Protein AF-R7T8P8-F1 (afdb_monomer_lite)

Structure (mmCIF, N/CA/C/O backbone):
data_AF-R7T8P8-F1
#
_entry.id   AF-R7T8P8-F1
#
loop_
_atom_site.group_PDB
_atom_site.id
_atom_site.type_symbol
_atom_site.label_atom_id
_atom_site.label_alt_id
_atom_site.label_comp_id
_atom_site.label_asym_id
_atom_site.label_entity_id
_atom_site.label_seq_id
_atom_site.pdbx_PDB_ins_code
_atom_site.Cartn_x
_atom_site.Cartn_y
_atom_site.Cartn_z
_atom_site.occupancy
_atom_site.B_iso_or_equiv
_atom_site.auth_seq_id
_atom_site.auth_comp_id
_atom_site.auth_asym_id
_atom_site.auth_atom_id
_atom_site.pdbx_PDB_model_num
ATOM 1 N N . VAL A 1 1 ? 3.339 -16.650 -5.798 1.00 49.19 1 VAL A N 1
ATOM 2 C CA . VAL A 1 1 ? 3.500 -15.513 -4.858 1.00 49.19 1 VAL A CA 1
ATOM 3 C C . VAL A 1 1 ? 2.363 -15.594 -3.849 1.00 49.19 1 VAL A C 1
ATOM 5 O O . VAL A 1 1 ? 1.227 -15.441 -4.261 1.00 49.19 1 VAL A O 1
ATOM 8 N N . GLY A 1 2 ? 2.635 -15.964 -2.591 1.00 76.88 2 GLY A N 1
ATOM 9 C CA . GLY A 1 2 ? 1.583 -16.205 -1.581 1.00 76.88 2 GLY A CA 1
ATOM 10 C C . GLY A 1 2 ? 1.329 -15.045 -0.609 1.00 76.88 2 GLY A C 1
ATOM 11 O O . GLY A 1 2 ? 0.279 -15.001 0.014 1.00 76.88 2 GLY A O 1
ATOM 12 N N . ASN A 1 3 ? 2.265 -14.092 -0.493 1.00 79.06 3 ASN A N 1
ATOM 13 C CA . ASN A 1 3 ? 2.161 -12.945 0.416 1.00 79.06 3 ASN A CA 1
ATOM 14 C C . ASN A 1 3 ? 1.868 -11.648 -0.377 1.00 79.06 3 ASN A C 1
ATOM 16 O O . ASN A 1 3 ? 2.734 -11.213 -1.145 1.00 79.06 3 ASN A O 1
ATOM 20 N N . PRO A 1 4 ? 0.697 -11.010 -0.185 1.00 79.81 4 PRO A N 1
ATOM 21 C CA . PRO A 1 4 ? 0.330 -9.745 -0.831 1.00 79.81 4 PRO A CA 1
ATOM 22 C C . PRO A 1 4 ? 1.301 -8.585 -0.573 1.00 79.81 4 PRO A C 1
ATOM 24 O O . PRO A 1 4 ? 1.500 -7.756 -1.454 1.00 79.81 4 PRO A O 1
ATOM 27 N N . ILE A 1 5 ? 1.963 -8.542 0.588 1.00 84.44 5 ILE A N 1
ATOM 28 C CA . ILE A 1 5 ? 2.971 -7.516 0.902 1.00 84.44 5 ILE A CA 1
ATOM 29 C C . ILE A 1 5 ? 4.213 -7.690 0.029 1.00 84.44 5 ILE A C 1
ATOM 31 O O . ILE A 1 5 ? 4.791 -6.712 -0.438 1.00 84.44 5 ILE A O 1
ATOM 35 N N . ASN A 1 6 ? 4.594 -8.937 -0.252 1.00 83.44 6 ASN A N 1
ATOM 36 C CA . ASN A 1 6 ? 5.708 -9.207 -1.152 1.00 83.44 6 ASN A CA 1
ATOM 37 C C . ASN A 1 6 ? 5.361 -8.793 -2.591 1.00 83.44 6 ASN A C 1
ATOM 39 O O . ASN A 1 6 ? 6.170 -8.165 -3.268 1.00 83.44 6 ASN A O 1
ATOM 43 N N . ALA A 1 7 ? 4.132 -9.080 -3.037 1.00 83.94 7 ALA A N 1
ATOM 44 C CA . ALA A 1 7 ? 3.642 -8.613 -4.334 1.00 83.94 7 ALA A CA 1
ATOM 45 C C . ALA A 1 7 ? 3.644 -7.075 -4.418 1.00 83.94 7 ALA A C 1
ATOM 47 O O . ALA A 1 7 ? 4.148 -6.511 -5.386 1.00 83.94 7 ALA A O 1
ATOM 48 N N . PHE A 1 8 ? 3.169 -6.400 -3.369 1.00 84.12 8 PHE A N 1
ATOM 49 C CA . PHE A 1 8 ? 3.178 -4.943 -3.261 1.00 84.12 8 PHE A CA 1
ATOM 50 C C . PHE A 1 8 ? 4.593 -4.348 -3.350 1.00 84.12 8 PHE A C 1
ATOM 52 O O . PHE A 1 8 ? 4.817 -3.412 -4.118 1.00 84.12 8 PHE A O 1
ATOM 59 N N . HIS A 1 9 ? 5.567 -4.897 -2.612 1.00 84.69 9 HIS A N 1
ATOM 60 C CA . HIS A 1 9 ? 6.956 -4.425 -2.669 1.00 84.69 9 HIS A CA 1
ATOM 61 C C . HIS A 1 9 ? 7.554 -4.554 -4.062 1.00 84.69 9 HIS A C 1
ATOM 63 O O . HIS A 1 9 ? 8.250 -3.645 -4.506 1.00 84.69 9 HIS A O 1
ATOM 69 N N . LEU A 1 10 ? 7.276 -5.660 -4.756 1.00 86.31 10 LEU A N 1
ATOM 70 C CA . LEU A 1 10 ? 7.742 -5.861 -6.124 1.00 86.31 10 LEU A CA 1
ATOM 71 C C . LEU A 1 10 ? 7.169 -4.790 -7.056 1.00 86.31 10 LEU A C 1
ATOM 73 O O . LEU A 1 10 ? 7.940 -4.122 -7.741 1.00 86.31 10 LEU A O 1
ATOM 77 N N . ILE A 1 11 ? 5.854 -4.567 -7.021 1.00 85.94 11 ILE A N 1
ATOM 78 C CA . ILE A 1 11 ? 5.182 -3.558 -7.853 1.00 85.94 11 ILE A CA 1
ATOM 79 C C . ILE A 1 11 ? 5.760 -2.165 -7.587 1.00 85.94 11 ILE A C 1
ATOM 81 O O . ILE A 1 11 ? 6.190 -1.494 -8.522 1.00 85.94 11 ILE A O 1
ATOM 85 N N . LYS A 1 12 ? 5.855 -1.762 -6.312 1.00 82.38 12 LYS A N 1
ATOM 86 C CA . LYS A 1 12 ? 6.412 -0.461 -5.918 1.00 82.38 12 LYS A CA 1
ATOM 87 C C . LYS A 1 12 ? 7.854 -0.291 -6.383 1.00 82.38 12 LYS A C 1
ATOM 89 O O . LYS A 1 12 ? 8.225 0.755 -6.902 1.00 82.38 12 LYS A O 1
ATOM 94 N N . ARG A 1 13 ? 8.687 -1.310 -6.165 1.00 85.00 13 ARG A N 1
ATOM 95 C CA . ARG A 1 13 ? 10.106 -1.264 -6.518 1.00 85.00 13 ARG A CA 1
ATOM 96 C C . ARG A 1 13 ? 10.268 -1.041 -8.016 1.00 85.00 13 ARG A C 1
ATOM 98 O O . ARG A 1 13 ? 11.052 -0.183 -8.405 1.00 85.00 13 ARG A O 1
ATOM 105 N N . PHE A 1 14 ? 9.524 -1.775 -8.838 1.00 84.50 14 PHE A N 1
ATOM 106 C CA . PHE A 1 14 ? 9.587 -1.611 -10.284 1.00 84.50 14 PHE A CA 1
ATOM 107 C C . PHE A 1 14 ? 9.039 -0.259 -10.744 1.00 84.50 14 PHE A C 1
ATOM 109 O O . PHE A 1 14 ? 9.718 0.392 -11.532 1.00 84.50 14 PHE A O 1
ATOM 116 N N . SER A 1 15 ? 7.905 0.213 -10.216 1.00 80.06 15 SER A N 1
ATOM 117 C CA . SER A 1 15 ? 7.340 1.503 -10.638 1.00 80.06 15 SER A CA 1
ATOM 118 C C . SER A 1 15 ? 8.267 2.686 -10.331 1.00 80.06 15 SER A C 1
ATOM 120 O O . SER A 1 15 ? 8.405 3.591 -11.152 1.00 80.06 15 SER A O 1
ATOM 122 N N . THR A 1 16 ? 8.975 2.668 -9.194 1.00 77.31 16 THR A N 1
ATOM 123 C CA . THR A 1 16 ? 9.889 3.761 -8.825 1.00 77.31 16 THR A CA 1
ATOM 124 C C . THR A 1 16 ? 11.259 3.654 -9.490 1.00 77.31 16 THR A C 1
ATOM 126 O O . THR A 1 16 ? 11.763 4.652 -9.998 1.00 77.31 16 THR A O 1
ATOM 129 N N . LEU A 1 17 ? 11.873 2.462 -9.512 1.00 79.06 17 LEU A N 1
ATOM 130 C CA . LEU A 1 17 ? 13.224 2.294 -10.071 1.00 79.06 17 LEU A CA 1
ATOM 131 C C . LEU A 1 17 ? 13.256 2.438 -11.586 1.00 79.06 17 LEU A C 1
ATOM 133 O O . LEU A 1 17 ? 14.298 2.782 -12.133 1.00 79.06 17 LEU A O 1
ATOM 137 N N . TRP A 1 18 ? 12.145 2.177 -12.271 1.00 80.62 18 TRP A N 1
ATOM 138 C CA . TRP A 1 18 ? 12.113 2.227 -13.725 1.00 80.62 18 TRP A CA 1
ATOM 139 C C . TRP A 1 18 ? 12.516 3.596 -14.276 1.00 80.62 18 TRP A C 1
ATOM 141 O O . TRP A 1 18 ? 13.343 3.685 -15.182 1.00 80.62 18 TRP A O 1
ATOM 151 N N . ARG A 1 19 ? 12.002 4.675 -13.680 1.00 75.50 19 ARG A N 1
ATOM 152 C CA . ARG A 1 19 ? 12.320 6.044 -14.101 1.00 75.50 19 ARG A CA 1
ATOM 153 C C . ARG A 1 19 ? 13.797 6.385 -13.892 1.00 75.50 19 ARG A C 1
ATOM 155 O O . ARG A 1 19 ? 14.425 6.969 -14.773 1.00 75.50 19 ARG A O 1
ATOM 162 N N . ASP A 1 20 ? 14.347 5.977 -12.755 1.00 76.94 20 ASP A N 1
ATOM 163 C CA . ASP A 1 20 ? 15.736 6.259 -12.393 1.00 76.94 20 ASP A CA 1
ATOM 164 C C . ASP A 1 20 ? 16.712 5.463 -13.280 1.00 76.94 20 ASP A C 1
ATOM 166 O O . ASP A 1 20 ? 17.734 5.991 -13.720 1.00 76.94 20 ASP A O 1
ATOM 170 N N . ILE A 1 21 ? 16.365 4.215 -13.626 1.00 76.81 21 ILE A N 1
ATOM 171 C CA . ILE A 1 21 ? 17.120 3.387 -14.579 1.00 76.81 21 ILE A CA 1
ATOM 172 C C . ILE A 1 21 ? 17.186 4.069 -15.949 1.00 76.81 21 ILE A C 1
ATOM 174 O O . ILE A 1 21 ? 18.265 4.144 -16.535 1.00 76.81 21 ILE A O 1
ATOM 178 N N . TRP A 1 22 ? 16.070 4.608 -16.446 1.00 68.75 22 TRP A N 1
ATOM 179 C CA . TRP A 1 22 ? 16.031 5.303 -17.737 1.00 68.75 22 TRP A CA 1
ATOM 180 C C . TRP A 1 22 ? 16.898 6.558 -17.772 1.00 68.75 22 TRP A C 1
ATOM 182 O O . TRP A 1 22 ? 17.615 6.783 -18.748 1.00 68.75 22 TRP A O 1
ATOM 192 N N . GLN A 1 23 ? 16.871 7.347 -16.700 1.00 74.56 23 GLN A N 1
ATOM 193 C CA . GLN A 1 23 ? 17.655 8.575 -16.589 1.00 74.56 23 GLN A CA 1
ATOM 194 C C . GLN A 1 23 ? 19.168 8.311 -16.523 1.00 74.56 23 GLN A C 1
ATOM 196 O O . GLN A 1 23 ? 19.970 9.119 -16.990 1.00 74.56 23 GLN A O 1
ATOM 201 N N . VAL A 1 24 ? 19.580 7.178 -15.952 1.00 71.12 24 VAL A N 1
ATOM 202 C CA . VAL A 1 24 ? 20.990 6.762 -15.930 1.00 71.12 24 VAL A CA 1
ATOM 203 C C . VAL A 1 24 ? 21.394 6.121 -17.260 1.00 71.12 24 VAL A C 1
ATOM 205 O O . VAL A 1 24 ? 22.480 6.399 -17.773 1.00 71.12 24 VAL A O 1
ATOM 208 N N . ALA A 1 25 ? 20.519 5.306 -17.855 1.00 69.00 25 ALA A N 1
ATOM 209 C CA . ALA A 1 25 ? 20.766 4.646 -19.133 1.00 69.00 25 ALA A CA 1
ATOM 210 C C . ALA A 1 25 ? 20.953 5.647 -20.285 1.00 69.00 25 ALA A C 1
ATOM 212 O O . ALA A 1 25 ? 21.789 5.404 -21.155 1.00 69.00 25 ALA A O 1
ATOM 213 N N . SER A 1 26 ? 20.263 6.796 -20.268 1.00 65.88 26 SER A N 1
ATOM 214 C CA . SER A 1 26 ? 20.399 7.855 -21.286 1.00 65.88 26 SER A CA 1
ATOM 215 C C . SER A 1 26 ? 21.791 8.473 -21.396 1.00 65.88 26 SER A C 1
ATOM 217 O O . SER A 1 26 ? 22.107 9.082 -22.412 1.00 65.88 26 SER A O 1
ATOM 219 N N . ASN A 1 27 ? 22.643 8.282 -20.387 1.00 67.88 27 ASN A N 1
ATOM 220 C CA . ASN A 1 27 ? 24.008 8.810 -20.360 1.00 67.88 27 ASN A CA 1
ATOM 221 C C . ASN A 1 27 ? 25.071 7.758 -20.733 1.00 67.88 27 ASN A C 1
ATOM 223 O O . ASN A 1 27 ? 26.269 8.045 -20.688 1.00 67.88 27 ASN A O 1
ATOM 227 N N . PHE A 1 28 ? 24.667 6.532 -21.083 1.00 67.06 28 PHE A N 1
ATOM 228 C CA . PHE A 1 28 ? 25.593 5.452 -21.422 1.00 67.06 28 PHE A CA 1
ATOM 229 C C . PHE A 1 28 ? 26.034 5.488 -22.889 1.00 67.06 28 PHE A C 1
ATOM 231 O O . PHE A 1 28 ? 25.246 5.719 -23.801 1.00 67.06 28 PHE A O 1
ATOM 238 N N . ARG A 1 29 ? 27.302 5.132 -23.132 1.00 66.00 29 ARG A N 1
ATOM 239 C CA . ARG A 1 29 ? 27.899 5.021 -24.480 1.00 66.00 29 ARG A CA 1
ATOM 240 C C . ARG A 1 29 ? 27.188 4.009 -25.401 1.00 66.00 29 ARG A C 1
ATOM 242 O O . ARG A 1 29 ? 27.330 4.101 -26.613 1.00 66.00 29 ARG A O 1
ATOM 249 N N . HIS A 1 30 ? 26.415 3.089 -24.818 1.00 66.25 30 HIS A N 1
ATOM 250 C CA . HIS A 1 30 ? 25.573 2.089 -25.490 1.00 66.25 30 HIS A CA 1
ATOM 251 C C . HIS A 1 30 ? 24.076 2.325 -25.226 1.00 66.25 30 HIS A C 1
ATOM 253 O O . HIS A 1 30 ? 23.305 1.374 -25.105 1.00 66.25 30 HIS A O 1
ATOM 259 N N . TYR A 1 3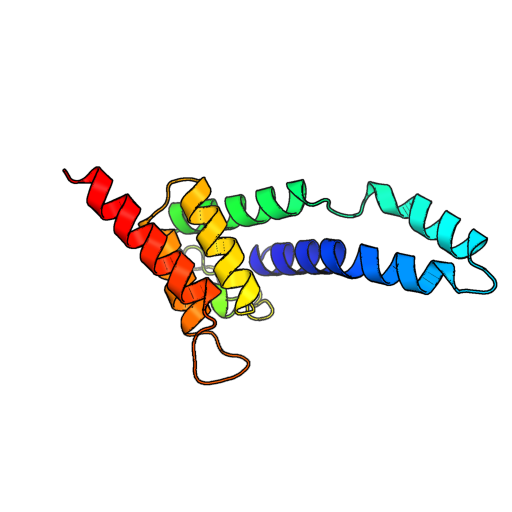1 ? 23.663 3.590 -25.086 1.00 69.50 31 TYR A N 1
ATOM 260 C CA . TYR A 1 31 ? 22.275 3.972 -24.812 1.00 69.50 31 TYR A CA 1
ATOM 261 C C . TYR A 1 31 ? 21.274 3.273 -25.730 1.00 69.50 31 TYR A C 1
ATOM 263 O O . TYR A 1 31 ? 20.238 2.838 -25.254 1.00 69.50 31 TYR A O 1
ATOM 271 N N . GLU A 1 32 ? 21.590 3.093 -27.012 1.00 72.94 32 GLU A N 1
ATOM 272 C CA . GLU A 1 32 ? 20.672 2.444 -27.950 1.00 72.94 32 GLU A CA 1
ATOM 273 C C . GLU A 1 32 ? 20.451 0.950 -27.687 1.00 72.94 32 GLU A C 1
ATOM 275 O O . GLU A 1 32 ? 19.339 0.454 -27.866 1.00 72.94 32 GLU A O 1
ATOM 280 N N . ASP A 1 33 ? 21.464 0.230 -27.205 1.00 78.56 33 ASP A N 1
ATOM 281 C CA . ASP A 1 33 ? 21.313 -1.182 -26.838 1.00 78.56 33 ASP A CA 1
ATOM 282 C C . ASP A 1 33 ? 20.531 -1.317 -25.523 1.00 78.56 33 ASP A C 1
ATOM 284 O O . ASP A 1 33 ? 19.643 -2.164 -25.401 1.00 78.56 33 ASP A O 1
ATOM 288 N N . LEU A 1 34 ? 20.791 -0.420 -24.563 1.00 73.94 34 LEU A N 1
ATOM 289 C CA . LEU A 1 34 ? 20.022 -0.321 -23.319 1.00 73.94 34 LEU A CA 1
ATOM 290 C C . LEU A 1 34 ? 18.575 0.110 -23.569 1.00 73.94 34 LEU A C 1
ATOM 292 O O . LEU A 1 34 ? 17.670 -0.450 -22.959 1.00 73.94 34 LEU A O 1
ATOM 296 N N . ARG A 1 35 ? 18.342 1.059 -24.479 1.00 75.00 35 ARG A N 1
ATOM 297 C CA . ARG A 1 35 ? 17.013 1.536 -24.868 1.00 75.00 35 ARG A CA 1
ATOM 298 C C . ARG A 1 35 ? 16.213 0.411 -25.499 1.00 75.00 35 ARG A C 1
ATOM 300 O O . ARG A 1 35 ? 15.097 0.176 -25.064 1.00 75.00 35 ARG A O 1
ATOM 307 N N . LYS A 1 36 ? 16.788 -0.340 -26.443 1.00 79.81 36 LYS A N 1
ATOM 308 C CA . LYS A 1 36 ? 16.123 -1.506 -27.049 1.00 79.81 36 LYS A CA 1
ATOM 309 C C . LYS A 1 36 ? 15.798 -2.589 -26.023 1.00 79.81 36 LYS A C 1
ATOM 311 O O . LYS A 1 36 ? 14.696 -3.132 -26.034 1.00 79.81 36 LYS A O 1
ATOM 316 N N . ALA A 1 37 ? 16.727 -2.890 -25.114 1.00 77.44 37 ALA A N 1
ATOM 317 C CA . ALA A 1 37 ? 16.474 -3.842 -24.036 1.00 77.44 37 ALA A CA 1
ATOM 318 C C . ALA A 1 37 ? 15.372 -3.339 -23.088 1.00 77.44 37 ALA A C 1
ATOM 320 O O . ALA A 1 37 ? 14.478 -4.099 -22.721 1.00 77.44 37 ALA A O 1
ATOM 321 N N . ALA A 1 38 ? 15.380 -2.055 -22.742 1.00 76.19 38 ALA A N 1
ATOM 322 C CA . ALA A 1 38 ? 14.389 -1.458 -21.861 1.00 76.19 38 ALA A CA 1
ATOM 323 C C . ALA A 1 38 ? 13.005 -1.338 -22.527 1.00 76.19 38 ALA A C 1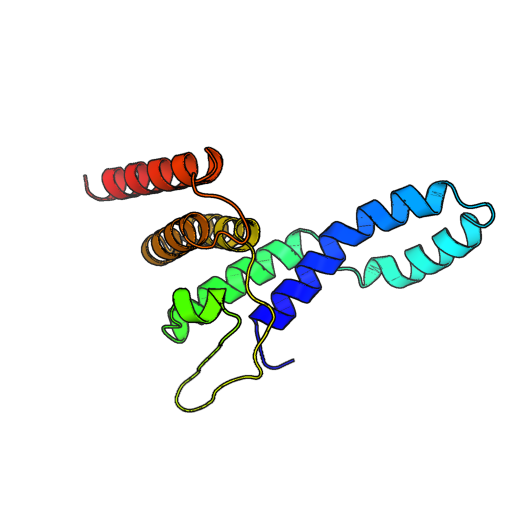
ATOM 325 O O . ALA A 1 38 ? 12.006 -1.654 -21.893 1.00 76.19 38 ALA A O 1
ATOM 326 N N . GLU A 1 39 ? 12.925 -0.991 -23.812 1.00 81.88 39 GLU A N 1
ATOM 327 C CA . GLU A 1 39 ? 11.693 -1.023 -24.615 1.00 81.88 39 GLU A CA 1
ATOM 328 C C . GLU A 1 39 ? 11.112 -2.436 -24.700 1.00 81.88 39 GLU A C 1
ATOM 330 O O . GLU A 1 39 ? 9.899 -2.608 -24.586 1.00 81.88 39 GLU A O 1
ATOM 335 N N . SER A 1 40 ? 11.968 -3.458 -24.815 1.00 81.75 40 SER A N 1
ATOM 336 C CA . SER A 1 40 ? 11.524 -4.855 -24.881 1.00 81.75 40 SER A CA 1
ATOM 337 C C . SER A 1 40 ? 10.853 -5.347 -23.594 1.00 81.75 40 SER A C 1
ATOM 339 O O . SER A 1 40 ? 10.026 -6.257 -23.645 1.00 81.75 40 SER A O 1
ATOM 341 N N . ILE A 1 41 ? 11.169 -4.729 -22.449 1.00 79.75 41 ILE A N 1
ATOM 342 C CA . ILE A 1 41 ? 10.587 -5.082 -21.146 1.00 79.75 41 ILE A CA 1
ATOM 343 C C . ILE A 1 41 ? 9.589 -4.043 -20.619 1.00 79.75 41 ILE A C 1
ATOM 345 O O . ILE A 1 41 ? 8.834 -4.362 -19.706 1.00 79.75 41 ILE A O 1
ATOM 349 N N . ALA A 1 42 ? 9.539 -2.836 -21.195 1.00 77.62 42 ALA A N 1
ATOM 350 C CA . ALA A 1 42 ? 8.714 -1.718 -20.727 1.00 77.62 42 ALA A CA 1
ATOM 351 C C . ALA A 1 42 ? 7.228 -2.078 -20.608 1.00 77.62 42 ALA A C 1
ATOM 353 O O . ALA A 1 42 ? 6.577 -1.678 -19.647 1.00 77.62 42 ALA A O 1
ATOM 354 N N . ALA A 1 43 ? 6.712 -2.876 -21.546 1.00 78.44 43 ALA A N 1
ATOM 355 C CA . ALA A 1 43 ? 5.323 -3.335 -21.548 1.00 78.44 43 ALA A CA 1
ATOM 356 C C . ALA A 1 43 ? 4.967 -4.239 -20.351 1.00 78.44 43 ALA A C 1
ATOM 358 O O . ALA A 1 43 ? 3.791 -4.410 -20.045 1.00 78.44 43 ALA A O 1
ATOM 359 N N . TYR A 1 44 ? 5.965 -4.816 -19.678 1.00 80.88 44 TYR A N 1
ATOM 360 C CA . TYR A 1 44 ? 5.787 -5.686 -18.514 1.00 80.88 44 TYR A CA 1
ATOM 361 C C . TYR A 1 44 ? 6.056 -4.970 -17.186 1.00 80.88 44 TYR A C 1
ATOM 363 O O . TYR A 1 44 ? 5.902 -5.575 -16.124 1.00 80.88 44 TYR A O 1
ATOM 371 N N . ILE A 1 45 ? 6.483 -3.705 -17.226 1.00 82.94 45 ILE A N 1
ATOM 372 C CA . ILE A 1 45 ? 6.728 -2.917 -16.021 1.00 82.94 45 ILE A CA 1
ATOM 373 C C . ILE A 1 45 ? 5.391 -2.365 -15.512 1.00 82.94 45 ILE A C 1
ATOM 375 O O . ILE A 1 45 ? 4.710 -1.665 -16.270 1.00 82.94 45 ILE A O 1
ATOM 379 N N . PRO A 1 46 ? 5.029 -2.641 -14.242 1.00 85.94 46 PRO A N 1
ATOM 380 C CA . PRO A 1 46 ? 3.815 -2.107 -13.642 1.00 85.94 46 PRO A CA 1
ATOM 381 C C . PRO A 1 46 ? 3.756 -0.584 -13.739 1.00 85.94 46 PRO A C 1
ATOM 383 O O . PRO A 1 46 ? 4.741 0.106 -13.461 1.00 85.94 46 PRO A O 1
ATOM 386 N N . GLN A 1 47 ? 2.588 -0.075 -14.106 1.00 86.38 47 GLN A N 1
ATOM 387 C CA . GLN A 1 47 ? 2.306 1.352 -14.205 1.00 86.38 47 GLN A CA 1
ATOM 388 C C . GLN A 1 47 ? 1.676 1.878 -12.907 1.00 86.38 47 GLN A C 1
ATOM 390 O O . GLN A 1 47 ? 1.340 1.123 -11.992 1.00 86.38 47 GLN A O 1
ATOM 395 N N . ASP A 1 48 ? 1.472 3.193 -12.828 1.00 84.50 48 ASP A N 1
ATOM 396 C CA . ASP A 1 48 ? 0.850 3.837 -11.662 1.00 84.50 48 ASP A CA 1
ATOM 397 C C . ASP A 1 48 ? -0.542 3.272 -11.337 1.00 84.50 48 ASP A C 1
ATOM 399 O O . ASP A 1 48 ? -0.932 3.197 -10.170 1.00 84.50 48 ASP A O 1
ATOM 403 N N . GLU A 1 49 ? -1.289 2.844 -12.357 1.00 87.44 49 GLU A N 1
ATOM 404 C CA . GLU A 1 49 ? -2.601 2.221 -12.176 1.00 87.44 49 GLU A CA 1
ATOM 405 C C . GLU A 1 49 ? -2.493 0.846 -11.503 1.00 87.44 49 GLU A C 1
ATOM 407 O O . GLU A 1 49 ? -3.254 0.552 -10.580 1.00 87.44 49 GLU A O 1
ATOM 412 N N . ASP A 1 50 ? -1.489 0.042 -11.868 1.00 88.25 50 ASP A N 1
ATOM 413 C CA . ASP A 1 50 ? -1.216 -1.241 -11.210 1.00 88.25 50 ASP A CA 1
ATOM 414 C C . ASP A 1 50 ? -0.830 -1.033 -9.741 1.00 88.25 50 ASP A C 1
ATOM 416 O O . ASP A 1 50 ? -1.227 -1.809 -8.868 1.00 88.25 50 ASP A O 1
ATOM 420 N N . TYR A 1 51 ? -0.097 0.044 -9.438 1.00 88.88 51 TYR A N 1
ATOM 421 C CA . TYR A 1 51 ? 0.237 0.411 -8.062 1.00 88.88 51 TYR A CA 1
ATOM 422 C C . TYR A 1 51 ? -1.009 0.786 -7.246 1.00 88.88 51 TYR A C 1
ATOM 424 O O . TYR A 1 51 ? -1.188 0.282 -6.134 1.00 88.88 51 TYR A O 1
ATOM 432 N N . LYS A 1 52 ? -1.908 1.613 -7.795 1.00 89.75 52 LYS A N 1
ATOM 433 C CA . LYS A 1 52 ? -3.188 1.953 -7.145 1.00 89.75 52 LYS A CA 1
ATOM 434 C C . LYS A 1 52 ? -4.071 0.723 -6.951 1.00 89.75 52 LYS A C 1
ATOM 436 O O . LYS A 1 52 ? -4.613 0.529 -5.862 1.00 89.75 52 LYS A O 1
ATOM 441 N N . GLY A 1 53 ? -4.164 -0.136 -7.966 1.00 91.88 53 GLY A N 1
ATOM 442 C CA . GLY A 1 53 ? -4.878 -1.408 -7.890 1.00 91.88 53 GLY A CA 1
ATOM 443 C C . GLY A 1 53 ? -4.309 -2.320 -6.802 1.00 91.88 53 GLY A C 1
ATOM 444 O O . GLY A 1 53 ? -5.065 -2.897 -6.018 1.00 91.88 53 GLY A O 1
ATOM 445 N N . ALA A 1 54 ? -2.981 -2.389 -6.675 1.00 93.56 54 ALA A N 1
ATOM 446 C CA . ALA A 1 54 ? -2.321 -3.142 -5.614 1.00 93.56 54 ALA A CA 1
ATOM 447 C C . ALA A 1 54 ? -2.664 -2.592 -4.222 1.00 93.56 54 ALA A C 1
ATOM 449 O O . ALA A 1 54 ? -3.046 -3.372 -3.348 1.00 93.56 54 ALA A O 1
ATOM 450 N N . LEU A 1 55 ? -2.606 -1.271 -4.019 1.00 95.06 55 LEU A N 1
ATOM 451 C CA . LEU A 1 55 ? -3.007 -0.637 -2.758 1.00 95.06 55 LEU A CA 1
ATOM 452 C C . LEU A 1 55 ? -4.460 -0.978 -2.399 1.00 95.06 55 LEU A C 1
ATOM 454 O O . LEU A 1 55 ? -4.717 -1.497 -1.313 1.00 95.06 55 LEU A O 1
ATOM 458 N N . ALA A 1 56 ? -5.397 -0.773 -3.328 1.00 94.12 56 ALA A N 1
ATOM 459 C CA . ALA A 1 56 ? -6.810 -1.085 -3.120 1.00 94.12 56 ALA A CA 1
ATOM 460 C C . ALA A 1 56 ? -7.038 -2.575 -2.808 1.00 94.12 56 ALA A C 1
ATOM 462 O O . ALA A 1 56 ? -7.838 -2.920 -1.936 1.00 94.12 56 ALA A O 1
ATOM 463 N N . SER A 1 57 ? -6.300 -3.473 -3.469 1.00 94.25 57 SER A N 1
ATOM 464 C CA . SER A 1 57 ? -6.388 -4.914 -3.218 1.00 94.25 57 SER A CA 1
ATOM 465 C C . SER A 1 57 ? -5.936 -5.294 -1.802 1.00 94.25 57 SER A C 1
ATOM 467 O O . SER A 1 57 ? -6.580 -6.127 -1.165 1.00 94.25 57 SER A O 1
ATOM 469 N N . VAL A 1 58 ? -4.890 -4.649 -1.269 1.00 94.56 58 VAL A N 1
ATOM 470 C CA . VAL A 1 58 ? -4.422 -4.863 0.110 1.00 94.56 58 VAL A CA 1
ATOM 471 C C . VAL A 1 58 ? -5.491 -4.430 1.108 1.00 94.56 58 VAL A C 1
ATOM 473 O O . VAL A 1 58 ? -5.808 -5.203 2.010 1.00 94.56 58 VAL A O 1
ATOM 476 N N . ILE A 1 59 ? -6.099 -3.256 0.912 1.00 96.25 59 ILE A N 1
ATOM 477 C CA . ILE A 1 59 ? -7.194 -2.771 1.768 1.00 96.25 59 ILE A CA 1
ATOM 478 C C . ILE A 1 59 ? -8.382 -3.737 1.734 1.00 96.25 59 ILE A C 1
ATOM 480 O O . ILE A 1 59 ? -8.912 -4.119 2.777 1.00 96.25 59 ILE A O 1
ATOM 484 N N . ARG A 1 60 ? -8.759 -4.215 0.544 1.00 94.19 60 ARG A N 1
ATOM 485 C CA . ARG A 1 60 ? -9.851 -5.183 0.387 1.00 94.19 60 ARG A CA 1
ATOM 486 C C . ARG A 1 60 ? -9.563 -6.499 1.110 1.00 94.19 60 ARG A C 1
ATOM 488 O O . ARG A 1 60 ? -10.440 -7.023 1.791 1.00 94.19 60 ARG A O 1
ATOM 495 N N . LEU A 1 61 ? -8.351 -7.041 0.978 1.00 93.00 61 LEU A N 1
ATOM 496 C CA . LEU A 1 61 ? -7.953 -8.267 1.676 1.00 93.00 61 LEU A CA 1
ATOM 497 C C . LEU A 1 61 ? -7.916 -8.073 3.190 1.00 93.00 61 LEU A C 1
ATOM 499 O O . LEU A 1 61 ? -8.338 -8.965 3.923 1.00 93.00 61 LEU A O 1
ATOM 503 N N . GLN A 1 62 ? -7.446 -6.918 3.655 1.00 94.69 62 GLN A N 1
ATOM 504 C CA . GLN A 1 62 ? -7.465 -6.576 5.068 1.00 94.69 62 GLN A CA 1
ATOM 505 C C . GLN A 1 62 ? -8.886 -6.577 5.626 1.00 94.69 62 GLN A C 1
ATOM 507 O O . GLN A 1 62 ? -9.105 -7.184 6.671 1.00 94.69 62 GLN A O 1
ATOM 512 N N . ASN A 1 63 ? -9.832 -5.957 4.918 1.00 92.50 63 ASN A N 1
ATOM 513 C CA . ASN A 1 63 ? -11.228 -5.918 5.339 1.00 92.50 63 ASN A CA 1
ATOM 514 C C . ASN A 1 63 ? -11.851 -7.330 5.356 1.00 92.50 63 ASN A C 1
ATOM 516 O O . ASN A 1 63 ? -12.409 -7.757 6.361 1.00 92.50 63 ASN A O 1
ATOM 520 N N . ILE A 1 64 ? -11.675 -8.110 4.280 1.00 92.56 64 ILE A N 1
ATOM 521 C CA . ILE A 1 64 ? -12.276 -9.452 4.146 1.00 92.56 64 ILE A CA 1
ATOM 522 C C . ILE A 1 64 ? -11.732 -10.444 5.181 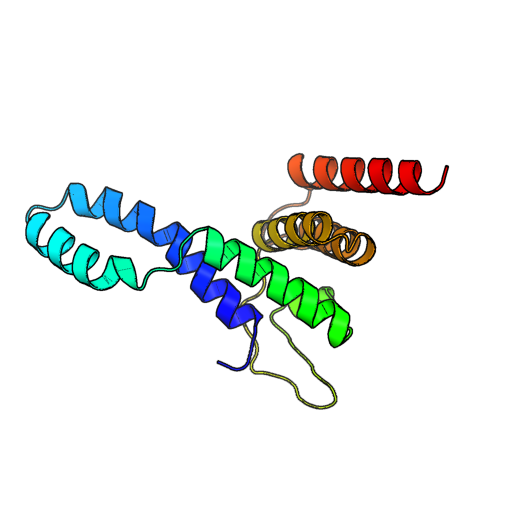1.00 92.56 64 ILE A C 1
ATOM 524 O O . ILE A 1 64 ? -12.490 -11.237 5.735 1.00 92.56 64 ILE A O 1
ATOM 528 N N . TYR A 1 65 ? -10.421 -10.433 5.422 1.00 90.38 65 TYR A N 1
ATOM 529 C CA . TYR A 1 65 ? -9.763 -11.409 6.296 1.00 90.38 65 TYR A CA 1
ATOM 530 C C . TYR A 1 65 ? -9.454 -10.868 7.693 1.00 90.38 65 TYR A C 1
ATOM 532 O O . TYR A 1 65 ? -8.782 -11.554 8.464 1.00 90.38 65 TYR A O 1
ATOM 540 N N . LEU A 1 66 ? -9.930 -9.661 8.020 1.00 91.94 66 LEU A N 1
ATOM 541 C CA . LEU A 1 66 ? -9.707 -8.986 9.303 1.00 91.94 66 LEU A CA 1
ATOM 542 C C . LEU A 1 66 ? -8.219 -8.971 9.694 1.00 91.94 66 LEU A C 1
ATOM 544 O O . LEU A 1 66 ? -7.836 -9.249 10.835 1.00 91.94 66 LEU A O 1
ATOM 548 N N . LEU A 1 67 ? -7.362 -8.694 8.708 1.00 92.94 67 LEU A N 1
ATOM 549 C CA . LEU A 1 67 ? -5.914 -8.715 8.893 1.00 92.94 67 LEU A CA 1
ATOM 550 C C . LEU A 1 67 ? -5.493 -7.550 9.788 1.00 92.94 67 LEU A C 1
ATOM 552 O O . LEU A 1 67 ? -5.929 -6.415 9.613 1.00 92.94 67 LEU A O 1
ATOM 556 N N . GLN A 1 68 ? -4.598 -7.816 10.736 1.00 92.31 68 GLN A N 1
ATOM 557 C CA . GLN A 1 68 ? -4.147 -6.785 11.664 1.00 92.31 68 GLN A CA 1
ATOM 558 C C . GLN A 1 68 ? -3.112 -5.878 10.994 1.00 92.31 68 GLN A C 1
ATOM 560 O O . GLN A 1 68 ? -2.056 -6.355 10.572 1.00 92.31 68 GLN A O 1
ATOM 565 N N . THR A 1 69 ? -3.353 -4.562 10.983 1.00 94.12 69 THR A N 1
ATOM 566 C CA . THR A 1 69 ? -2.426 -3.571 10.405 1.00 94.12 69 THR A CA 1
ATOM 567 C C . THR A 1 69 ? -1.002 -3.727 10.953 1.00 94.12 69 THR A C 1
ATOM 569 O O . THR A 1 69 ? -0.038 -3.705 10.193 1.00 94.12 69 THR A O 1
ATOM 572 N N . LYS A 1 70 ? -0.848 -3.994 12.258 1.00 91.44 70 LYS A N 1
ATOM 573 C CA . LYS A 1 70 ? 0.460 -4.222 12.911 1.00 91.44 70 LYS A CA 1
ATOM 574 C C . LYS A 1 70 ? 1.239 -5.443 12.392 1.00 91.44 70 LYS A C 1
ATOM 576 O O . LYS A 1 70 ? 2.462 -5.475 12.507 1.00 91.44 70 LYS A O 1
ATOM 581 N N . ASP A 1 71 ? 0.541 -6.460 11.890 1.00 90.88 71 ASP A N 1
ATOM 582 C CA . ASP A 1 71 ? 1.164 -7.666 11.343 1.00 90.88 71 ASP A CA 1
ATOM 583 C C . ASP A 1 71 ? 1.558 -7.393 9.885 1.00 90.88 71 ASP A C 1
ATOM 585 O O . ASP A 1 71 ? 2.696 -7.655 9.489 1.00 90.88 71 ASP A O 1
ATOM 589 N N . LEU A 1 72 ? 0.668 -6.739 9.127 1.00 92.19 72 LEU A N 1
ATOM 590 C CA . LEU A 1 72 ? 0.919 -6.325 7.746 1.00 92.19 72 LEU A CA 1
ATOM 591 C C . LEU A 1 72 ? 2.118 -5.376 7.624 1.00 92.19 72 LEU A C 1
ATOM 593 O O . LEU A 1 72 ? 2.946 -5.551 6.729 1.00 92.19 72 LEU A O 1
ATOM 597 N N . THR A 1 73 ? 2.277 -4.417 8.542 1.00 91.62 73 THR A N 1
ATOM 598 C CA . THR A 1 73 ? 3.440 -3.507 8.560 1.00 91.62 73 THR A CA 1
ATOM 599 C C . THR A 1 73 ? 4.764 -4.239 8.741 1.00 91.62 73 THR A C 1
ATOM 601 O O . THR A 1 73 ? 5.786 -3.786 8.230 1.00 91.62 73 THR A O 1
ATOM 604 N N . ARG A 1 74 ? 4.754 -5.399 9.403 1.00 89.81 74 ARG A N 1
ATOM 605 C CA . ARG A 1 74 ? 5.920 -6.272 9.602 1.00 89.81 74 ARG A CA 1
ATOM 606 C C . ARG A 1 74 ? 6.096 -7.299 8.482 1.00 89.81 74 ARG A C 1
ATOM 608 O O . ARG A 1 74 ? 6.964 -8.159 8.583 1.00 89.81 74 ARG A O 1
ATOM 615 N N . GLY A 1 75 ? 5.270 -7.236 7.436 1.00 88.00 75 GLY A N 1
ATOM 616 C CA . GLY A 1 75 ? 5.275 -8.196 6.335 1.00 88.00 75 GLY A CA 1
ATOM 617 C C . GLY A 1 75 ? 4.700 -9.567 6.703 1.00 88.00 75 GLY A C 1
ATOM 618 O O . GLY A 1 75 ? 4.924 -10.534 5.972 1.00 88.00 75 GLY A O 1
ATOM 619 N N . LEU A 1 76 ? 3.969 -9.668 7.817 1.00 89.62 76 LEU A N 1
ATOM 620 C CA . LEU A 1 76 ? 3.339 -10.897 8.291 1.00 89.62 76 LEU A CA 1
ATOM 621 C C . LEU A 1 76 ? 1.883 -10.944 7.827 1.00 89.62 76 LEU A C 1
ATOM 623 O O . LEU A 1 76 ? 1.105 -10.030 8.089 1.00 89.62 76 LEU A O 1
ATOM 627 N N . VAL A 1 77 ? 1.502 -12.036 7.166 1.00 87.38 77 VAL A N 1
ATOM 628 C CA . VAL A 1 77 ? 0.124 -12.265 6.720 1.00 87.38 77 VAL A CA 1
ATOM 629 C C . VAL A 1 77 ? -0.345 -13.599 7.276 1.00 87.38 77 VAL A C 1
ATOM 631 O O . VAL A 1 77 ? 0.252 -14.641 6.998 1.00 87.38 77 VAL A O 1
ATOM 634 N N . LYS A 1 78 ? -1.415 -13.558 8.069 1.00 82.69 78 LYS A N 1
ATOM 635 C CA . LYS A 1 78 ? -2.073 -14.733 8.642 1.00 82.69 78 LYS A CA 1
ATOM 636 C C . LYS A 1 78 ? -3.504 -14.793 8.139 1.00 82.69 78 LYS A C 1
ATOM 638 O O . LYS A 1 78 ? -4.239 -13.827 8.295 1.00 82.69 78 LYS A O 1
ATOM 643 N N . THR A 1 79 ? -3.900 -15.917 7.561 1.00 78.12 79 THR A N 1
ATOM 644 C CA . THR A 1 79 ? -5.276 -16.153 7.101 1.00 78.12 79 THR A CA 1
ATOM 645 C C . THR A 1 79 ? -5.758 -17.471 7.692 1.00 78.12 79 THR A C 1
ATOM 647 O O . THR A 1 79 ? -5.259 -18.536 7.319 1.00 78.12 79 THR A O 1
ATOM 650 N N . GLY A 1 80 ? -6.692 -17.413 8.644 1.00 78.12 80 GLY A N 1
ATOM 651 C CA . GLY A 1 80 ? -7.064 -18.582 9.447 1.00 78.12 80 GLY A CA 1
ATOM 652 C C . GLY A 1 80 ? -5.872 -19.098 10.264 1.00 78.12 80 GLY A C 1
ATOM 653 O O . GLY A 1 80 ? -5.235 -18.331 10.982 1.00 78.12 80 GLY A O 1
ATOM 654 N N . LEU A 1 81 ? -5.552 -20.389 10.130 1.00 73.06 81 LEU A N 1
ATOM 655 C CA . LEU A 1 81 ? -4.388 -21.018 10.777 1.00 73.06 81 LEU A CA 1
ATOM 656 C C . LEU A 1 81 ? -3.093 -20.915 9.950 1.00 73.06 81 LEU A C 1
ATOM 658 O O . LEU A 1 81 ? -2.023 -21.268 10.442 1.00 73.06 81 LEU A O 1
ATOM 662 N N . ALA A 1 82 ? -3.168 -20.451 8.699 1.00 72.88 82 ALA A N 1
ATOM 663 C CA . ALA A 1 82 ? -2.016 -20.394 7.808 1.00 72.88 82 ALA A CA 1
ATOM 664 C C . ALA A 1 82 ? -1.223 -19.093 8.000 1.00 72.88 82 ALA A C 1
ATOM 666 O O . ALA A 1 82 ? -1.775 -17.995 7.892 1.00 72.88 82 ALA A O 1
ATOM 667 N N . LEU A 1 83 ? 0.086 -19.227 8.231 1.00 77.81 83 LEU A N 1
ATOM 668 C CA . LEU A 1 83 ? 1.052 -18.131 8.172 1.00 77.81 83 LEU A CA 1
ATOM 669 C C . LEU A 1 83 ? 1.753 -18.169 6.813 1.00 77.81 83 LEU A C 1
ATOM 671 O O . LEU A 1 83 ? 2.415 -19.150 6.475 1.00 77.81 83 LEU A O 1
ATOM 675 N N . HIS A 1 84 ? 1.613 -17.098 6.037 1.00 82.00 84 HIS A N 1
ATOM 676 C CA . HIS A 1 84 ? 2.311 -16.961 4.761 1.00 82.00 84 HIS A CA 1
ATOM 677 C C . HIS A 1 84 ? 3.779 -16.602 4.985 1.00 82.00 84 HIS A C 1
ATOM 679 O O . HIS A 1 84 ? 4.137 -16.021 6.012 1.00 82.00 84 HIS A O 1
ATOM 685 N N . ALA A 1 85 ? 4.630 -16.921 4.005 1.00 81.12 85 ALA A N 1
ATOM 686 C CA . ALA A 1 85 ? 6.053 -16.593 4.059 1.00 81.12 85 ALA A CA 1
ATOM 687 C C . ALA A 1 85 ? 6.250 -15.093 4.378 1.00 81.12 85 ALA A C 1
ATOM 689 O O . ALA A 1 85 ? 5.640 -14.261 3.692 1.00 81.12 85 ALA A O 1
ATOM 690 N N . PRO A 1 86 ? 7.061 -14.733 5.394 1.00 79.56 86 PRO A N 1
ATOM 691 C CA . PRO A 1 86 ? 7.283 -13.342 5.768 1.00 79.56 86 PRO A CA 1
ATOM 692 C C . PRO A 1 86 ? 7.822 -12.517 4.600 1.00 79.56 86 PRO A C 1
ATOM 694 O O . PRO A 1 86 ? 8.613 -12.998 3.790 1.00 79.56 86 PRO A O 1
ATOM 697 N N . SER A 1 87 ? 7.392 -11.264 4.531 1.00 85.12 87 SER A N 1
ATOM 698 C CA . SER A 1 87 ? 7.892 -10.270 3.584 1.00 85.12 87 SER A CA 1
ATOM 699 C C . SER A 1 87 ? 8.736 -9.221 4.308 1.00 85.12 87 SER A C 1
ATOM 701 O O . SER A 1 87 ? 8.674 -9.097 5.529 1.00 85.12 87 SER A O 1
ATOM 703 N N . ALA A 1 88 ? 9.488 -8.420 3.549 1.00 84.75 88 ALA A N 1
ATOM 704 C CA . ALA A 1 88 ? 10.096 -7.207 4.079 1.00 84.75 88 ALA A CA 1
ATOM 705 C C . ALA A 1 88 ? 9.029 -6.300 4.740 1.00 84.75 88 ALA A C 1
ATOM 707 O O . ALA A 1 88 ? 7.906 -6.216 4.216 1.00 84.75 88 ALA A O 1
ATOM 708 N N . PRO A 1 89 ? 9.358 -5.604 5.845 1.00 87.69 89 PRO A N 1
ATOM 709 C CA . PRO A 1 89 ? 8.465 -4.631 6.467 1.00 87.69 89 PRO A CA 1
ATOM 710 C C . PRO A 1 89 ? 8.049 -3.520 5.497 1.00 87.69 89 PRO A C 1
ATOM 712 O O . PRO A 1 89 ? 8.784 -3.165 4.573 1.00 87.69 89 PRO A O 1
ATOM 715 N N . LEU A 1 90 ? 6.864 -2.953 5.708 1.00 89.25 90 LEU A N 1
ATOM 716 C CA . LEU A 1 90 ? 6.414 -1.774 4.972 1.00 89.25 90 LEU A CA 1
ATOM 717 C C . LEU A 1 90 ? 7.164 -0.535 5.465 1.00 89.25 90 LEU A C 1
ATOM 719 O O . LEU A 1 90 ? 7.414 -0.392 6.659 1.00 89.25 90 LEU A O 1
ATOM 723 N N . SER A 1 91 ? 7.492 0.384 4.557 1.00 88.56 91 SER A N 1
ATOM 724 C CA . SER A 1 91 ? 8.038 1.686 4.946 1.00 88.56 91 SER A CA 1
ATOM 725 C C . SER A 1 91 ? 6.931 2.639 5.397 1.00 88.56 91 SER A C 1
ATOM 727 O O . SER A 1 91 ? 5.776 2.489 4.993 1.00 88.56 91 SER A O 1
ATOM 729 N N . GLN A 1 92 ? 7.298 3.677 6.156 1.00 87.56 92 GLN A N 1
ATOM 730 C CA . GLN A 1 92 ? 6.400 4.773 6.541 1.00 87.56 92 GLN A CA 1
ATOM 731 C C . GLN A 1 92 ? 5.604 5.320 5.346 1.00 87.56 92 GLN A C 1
ATOM 733 O O . GLN A 1 92 ? 4.393 5.525 5.434 1.00 87.56 92 GLN A O 1
ATOM 738 N N . ARG A 1 93 ? 6.274 5.509 4.200 1.00 88.88 93 ARG A N 1
ATOM 739 C CA . ARG A 1 93 ? 5.626 6.006 2.985 1.00 88.88 93 ARG A CA 1
ATOM 740 C C . ARG A 1 93 ? 4.591 5.027 2.432 1.00 88.88 93 ARG A C 1
ATOM 742 O O . ARG A 1 93 ? 3.504 5.455 2.075 1.00 88.88 93 ARG A O 1
ATOM 749 N N . SER A 1 94 ? 4.900 3.729 2.399 1.00 91.31 94 SER A N 1
ATOM 750 C CA . SER A 1 94 ? 3.936 2.715 1.950 1.00 91.31 94 SER A CA 1
ATOM 751 C C . SER A 1 94 ? 2.703 2.650 2.854 1.00 91.31 94 SER A C 1
ATOM 753 O O . SER A 1 94 ? 1.594 2.510 2.353 1.00 91.31 94 SER A O 1
ATOM 755 N N . CYS A 1 95 ? 2.879 2.783 4.174 1.00 93.88 95 CYS A N 1
ATOM 756 C CA . CYS A 1 95 ? 1.759 2.837 5.116 1.00 93.88 95 CYS A CA 1
ATOM 757 C C . CYS A 1 95 ? 0.844 4.038 4.848 1.00 93.88 95 CYS A C 1
ATOM 759 O O . CYS A 1 95 ? -0.371 3.916 4.925 1.00 93.88 95 CYS A O 1
ATOM 761 N N . PHE A 1 96 ? 1.413 5.186 4.490 1.00 93.31 96 PHE A N 1
ATOM 762 C CA . PHE A 1 96 ? 0.626 6.362 4.134 1.00 93.31 96 PHE A CA 1
ATOM 763 C C . PHE A 1 96 ? -0.088 6.234 2.798 1.00 93.31 96 PHE A C 1
ATOM 765 O O . PHE A 1 96 ? -1.256 6.594 2.710 1.00 93.31 96 PHE A O 1
ATOM 772 N N . ASP A 1 97 ? 0.575 5.692 1.777 1.00 94.25 97 ASP A N 1
ATOM 773 C CA . ASP A 1 97 ? -0.074 5.454 0.487 1.00 94.25 97 ASP A CA 1
ATOM 774 C C . ASP A 1 97 ? -1.266 4.479 0.659 1.00 94.25 97 ASP A C 1
ATOM 776 O O . ASP A 1 97 ? -2.326 4.685 0.068 1.00 94.25 97 ASP A O 1
ATOM 780 N N . LEU A 1 98 ? -1.145 3.474 1.541 1.00 96.31 98 LEU A N 1
ATOM 781 C CA . LEU A 1 98 ? -2.253 2.592 1.940 1.00 96.31 98 LEU A CA 1
ATOM 782 C C . LEU A 1 98 ? -3.363 3.338 2.689 1.00 96.31 98 LEU A C 1
ATOM 784 O O . LEU A 1 98 ? -4.538 3.100 2.419 1.00 96.31 98 LEU A O 1
ATOM 788 N N . ALA A 1 99 ? -3.015 4.270 3.579 1.00 96.06 99 ALA A N 1
ATOM 789 C CA . ALA A 1 99 ? -3.997 5.112 4.257 1.00 96.06 99 ALA A CA 1
ATOM 790 C C . ALA A 1 99 ? -4.795 5.965 3.258 1.00 96.06 99 ALA A C 1
ATOM 792 O O . ALA A 1 99 ? -6.020 6.015 3.327 1.00 96.06 99 ALA A O 1
ATOM 793 N N . GLN A 1 100 ? -4.121 6.582 2.282 1.00 95.12 100 GLN A N 1
ATOM 794 C CA . GLN A 1 100 ? -4.779 7.353 1.225 1.00 95.12 100 GLN A CA 1
ATOM 795 C C . GLN A 1 100 ? -5.680 6.476 0.353 1.00 95.12 100 GLN A C 1
ATOM 797 O O . GLN A 1 100 ? -6.805 6.870 0.051 1.00 95.12 100 GLN A O 1
ATOM 802 N N . ALA A 1 101 ? -5.219 5.278 -0.014 1.00 95.81 101 ALA A N 1
ATOM 803 C CA . ALA A 1 101 ? -6.031 4.326 -0.762 1.00 95.81 101 ALA A CA 1
ATOM 804 C C . ALA A 1 101 ? -7.280 3.903 0.027 1.00 95.81 101 ALA A C 1
ATOM 806 O O . ALA A 1 101 ? -8.365 3.864 -0.542 1.00 95.81 101 ALA A O 1
ATOM 807 N N . ALA A 1 102 ? -7.155 3.662 1.336 1.00 95.75 102 ALA A N 1
ATOM 808 C CA . ALA A 1 102 ? -8.281 3.338 2.209 1.00 95.75 102 ALA A CA 1
ATOM 809 C C . ALA A 1 102 ? -9.325 4.468 2.260 1.00 95.75 102 ALA A C 1
ATOM 811 O O . ALA A 1 102 ? -10.520 4.192 2.172 1.00 95.75 102 ALA A O 1
ATOM 812 N N . VAL A 1 103 ? -8.891 5.736 2.308 1.00 94.25 103 VAL A N 1
ATOM 813 C CA . VAL A 1 103 ? -9.801 6.892 2.184 1.00 94.25 103 VAL A CA 1
ATOM 814 C C . VAL A 1 103 ? -10.521 6.884 0.836 1.00 94.25 103 VAL A C 1
ATOM 816 O O . VAL A 1 103 ? -11.734 7.067 0.792 1.00 94.25 103 VAL A O 1
ATOM 819 N N . GLN A 1 104 ? -9.797 6.644 -0.261 1.00 92.44 104 GLN A N 1
ATOM 820 C CA . GLN A 1 104 ? -10.372 6.638 -1.612 1.00 92.44 104 GLN A CA 1
ATOM 821 C C . GLN A 1 104 ? -11.421 5.540 -1.813 1.00 92.44 104 GLN A C 1
ATOM 823 O O . GLN A 1 104 ? -12.385 5.757 -2.542 1.00 92.44 104 GLN A O 1
ATOM 828 N N . VAL A 1 105 ? -11.258 4.382 -1.166 1.00 92.00 105 VAL A N 1
ATOM 829 C CA . VAL A 1 105 ? -12.232 3.278 -1.237 1.00 92.00 105 VAL A CA 1
ATOM 830 C C . VAL A 1 105 ? -13.325 3.350 -0.161 1.00 92.00 105 VAL A C 1
ATOM 832 O O . VAL A 1 105 ? -14.181 2.473 -0.121 1.00 92.00 105 VAL A O 1
ATOM 835 N N . GLY A 1 106 ? -13.330 4.387 0.687 1.00 91.38 106 GLY A N 1
ATOM 836 C CA . GLY A 1 106 ? -14.369 4.626 1.698 1.00 91.38 106 GLY A CA 1
ATOM 837 C C . GLY A 1 106 ? -14.193 3.869 3.021 1.00 91.38 106 GLY A C 1
ATOM 838 O O . GLY A 1 106 ? -15.104 3.850 3.843 1.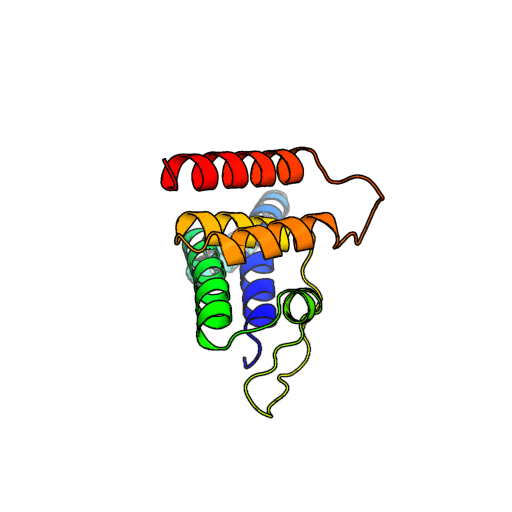00 91.38 106 GLY A O 1
ATOM 839 N N . GLU A 1 107 ? -13.029 3.267 3.262 1.00 92.56 107 GLU A N 1
ATOM 840 C CA . GLU A 1 107 ? -12.742 2.457 4.451 1.00 92.56 107 GLU A CA 1
ATOM 841 C C . GLU A 1 107 ? -12.073 3.301 5.551 1.00 92.56 107 GLU A C 1
ATOM 843 O O . GLU A 1 107 ? -10.893 3.136 5.872 1.00 92.56 107 GLU A O 1
ATOM 848 N N . SER A 1 108 ? -12.819 4.240 6.142 1.00 91.19 108 SER A N 1
ATOM 849 C CA . SER A 1 108 ? -12.279 5.249 7.074 1.00 91.19 108 SER A CA 1
ATOM 850 C C . SER A 1 108 ? -11.608 4.667 8.326 1.00 91.19 108 SER A C 1
ATOM 852 O O . SER A 1 108 ? -10.613 5.215 8.802 1.00 91.19 108 SER A O 1
ATOM 854 N N . ASN A 1 109 ? -12.106 3.543 8.854 1.00 92.56 109 ASN A N 1
ATOM 855 C CA . ASN A 1 109 ? -11.499 2.880 10.017 1.00 92.56 109 ASN A CA 1
ATOM 856 C C . ASN A 1 109 ? -10.125 2.295 9.666 1.00 92.56 109 ASN A C 1
ATOM 858 O O . ASN A 1 109 ? -9.147 2.528 10.376 1.00 92.56 109 ASN A O 1
ATOM 862 N N . ILE A 1 110 ? -10.037 1.612 8.522 1.00 95.12 110 ILE A N 1
ATOM 863 C CA . ILE A 1 110 ? -8.783 1.056 8.005 1.00 95.12 110 ILE A CA 1
ATOM 864 C C . ILE A 1 110 ? -7.805 2.190 7.665 1.00 95.12 110 ILE A C 1
ATOM 866 O O . ILE A 1 110 ? -6.616 2.096 7.968 1.00 95.12 110 ILE A O 1
ATOM 870 N N . ALA A 1 111 ? -8.296 3.299 7.103 1.00 95.56 111 ALA A N 1
ATOM 871 C CA . ALA A 1 111 ? -7.479 4.477 6.823 1.00 95.56 111 ALA A CA 1
ATOM 872 C C . ALA A 1 111 ? -6.816 5.034 8.089 1.00 95.56 111 ALA A C 1
ATOM 874 O O . ALA A 1 111 ? -5.618 5.323 8.079 1.00 95.56 111 ALA A O 1
ATOM 875 N N . LYS A 1 112 ? -7.564 5.135 9.195 1.00 94.50 112 LYS A N 1
ATOM 876 C CA . LYS A 1 112 ? -7.027 5.584 10.484 1.00 94.50 112 LYS A CA 1
ATOM 877 C C . LYS A 1 112 ? -5.913 4.664 10.982 1.00 94.50 112 LYS A C 1
ATOM 879 O O . LYS A 1 112 ? -4.842 5.156 11.333 1.00 94.50 112 LYS A O 1
ATOM 884 N N . GLU A 1 113 ? -6.128 3.348 10.951 1.00 94.62 113 GLU A N 1
ATOM 885 C CA . GLU A 1 113 ? -5.105 2.375 11.353 1.00 94.62 113 GLU A CA 1
ATOM 886 C C . GLU A 1 113 ? -3.813 2.528 10.538 1.00 94.62 113 GLU A C 1
ATOM 888 O O . GLU A 1 113 ? -2.718 2.492 11.100 1.00 94.62 113 GLU A O 1
ATOM 893 N N . TRP A 1 114 ? -3.918 2.740 9.223 1.00 95.75 114 TRP A N 1
ATOM 894 C CA . TRP A 1 114 ? -2.751 2.919 8.357 1.00 95.75 114 TRP A CA 1
ATOM 895 C C . TRP A 1 114 ? -2.040 4.254 8.554 1.00 95.75 114 TRP A C 1
ATOM 897 O O . TRP A 1 114 ? -0.810 4.292 8.494 1.00 95.75 114 TRP A O 1
ATOM 907 N N . TYR A 1 115 ? -2.765 5.338 8.829 1.00 93.62 115 TYR A N 1
ATOM 908 C CA . TYR A 1 115 ? -2.140 6.609 9.186 1.00 93.62 115 TYR A CA 1
ATOM 909 C C . TYR A 1 115 ? -1.402 6.525 10.527 1.00 93.62 115 TYR A C 1
ATOM 911 O O . TYR A 1 115 ? -0.275 7.012 10.644 1.00 93.62 115 TYR A O 1
ATOM 919 N N . GLU A 1 116 ? -1.991 5.873 11.530 1.00 91.81 116 GLU A N 1
ATOM 920 C CA . GLU A 1 116 ? -1.329 5.613 12.811 1.00 91.81 116 GLU A CA 1
ATOM 921 C C . GLU A 1 116 ? -0.121 4.690 12.634 1.00 91.81 116 GLU A C 1
ATOM 923 O O . GLU A 1 116 ? 0.941 4.934 13.207 1.00 91.81 116 GLU A O 1
ATOM 928 N N . ALA A 1 117 ? -0.236 3.669 11.785 1.00 90.81 117 ALA A N 1
ATOM 929 C CA . ALA A 1 117 ? 0.880 2.815 11.417 1.00 90.81 117 ALA A CA 1
ATOM 930 C C . ALA A 1 117 ? 1.991 3.608 10.725 1.00 90.81 117 ALA A C 1
ATOM 932 O O . ALA A 1 117 ? 3.147 3.460 11.099 1.00 90.81 117 ALA A O 1
ATOM 933 N N . ALA A 1 118 ? 1.674 4.488 9.773 1.00 90.44 118 ALA A N 1
ATOM 934 C CA . ALA A 1 118 ? 2.659 5.354 9.129 1.00 90.44 118 ALA A CA 1
ATOM 935 C C . ALA A 1 118 ? 3.353 6.265 10.151 1.00 90.44 118 ALA A C 1
ATOM 937 O O . ALA A 1 118 ? 4.571 6.435 10.114 1.00 90.44 118 ALA A O 1
ATOM 938 N N . ARG A 1 119 ? 2.599 6.809 11.110 1.00 86.69 119 ARG A N 1
ATOM 939 C CA . ARG A 1 119 ? 3.146 7.619 12.202 1.00 86.69 119 ARG A CA 1
ATOM 940 C C . ARG A 1 119 ? 4.126 6.833 13.078 1.00 86.69 119 ARG A C 1
ATOM 942 O O . ARG A 1 119 ? 5.152 7.377 13.463 1.00 86.69 119 ARG A O 1
ATOM 949 N N . ASN A 1 120 ? 3.797 5.582 13.391 1.00 82.56 120 ASN A N 1
ATOM 950 C CA . ASN A 1 120 ? 4.534 4.759 14.352 1.00 82.56 120 ASN A CA 1
ATOM 951 C C . ASN A 1 120 ? 5.667 3.931 13.711 1.00 82.56 120 ASN A C 1
ATOM 953 O O . ASN A 1 120 ? 6.550 3.444 14.414 1.00 82.56 120 ASN A O 1
ATOM 957 N N . ASN A 1 121 ? 5.631 3.720 12.394 1.00 71.75 121 ASN A N 1
ATOM 958 C CA . ASN A 1 121 ? 6.569 2.873 11.661 1.00 71.75 121 ASN A CA 1
ATOM 959 C C . ASN A 1 121 ? 7.791 3.692 11.213 1.00 71.75 121 ASN A C 1
ATOM 961 O O . ASN A 1 121 ? 7.922 4.067 10.048 1.00 71.75 121 ASN A O 1
ATOM 965 N N . SER A 1 122 ? 8.669 4.004 12.166 1.00 56.41 122 SER A N 1
ATOM 966 C CA . SER A 1 122 ? 9.881 4.800 11.956 1.00 56.41 122 SER A CA 1
ATOM 967 C C . SER A 1 122 ? 11.100 3.900 11.790 1.00 56.41 122 SER A C 1
ATOM 969 O O . SER A 1 122 ? 11.736 3.515 12.767 1.00 56.41 122 SER A O 1
ATOM 971 N N . ILE A 1 123 ? 11.458 3.606 10.538 1.00 59.25 123 ILE A N 1
ATOM 972 C CA . ILE A 1 123 ? 12.829 3.187 10.221 1.00 59.25 123 ILE A CA 1
ATOM 973 C C . ILE A 1 123 ? 13.810 4.372 10.457 1.00 59.25 123 ILE A C 1
ATOM 975 O O . ILE A 1 123 ? 14.973 4.086 10.678 1.00 59.25 123 ILE A O 1
ATOM 979 N N . GLU A 1 124 ? 13.342 5.642 10.553 1.00 48.41 124 GLU A N 1
ATOM 980 C CA . GLU A 1 124 ? 13.937 6.821 11.267 1.00 48.41 124 GLU A CA 1
ATOM 981 C C . GLU A 1 124 ? 12.866 7.955 11.483 1.00 48.41 124 GLU A C 1
ATOM 983 O O . GLU A 1 124 ? 11.763 7.809 10.947 1.00 48.41 124 GLU A O 1
ATOM 988 N N . PRO A 1 125 ? 13.139 9.110 12.162 1.00 50.84 125 PRO A N 1
ATOM 989 C CA . PRO A 1 125 ? 13.165 9.387 13.609 1.00 50.84 125 PRO A CA 1
ATOM 990 C C . PRO A 1 125 ? 11.893 10.098 14.172 1.00 50.84 125 PRO A C 1
ATOM 992 O O . PRO A 1 125 ? 10.931 10.368 13.462 1.00 50.84 125 PRO A O 1
ATOM 995 N N . SER A 1 126 ? 11.925 10.381 15.485 1.00 55.31 126 SER A N 1
ATOM 996 C CA . SER A 1 126 ? 10.873 10.669 16.495 1.00 55.31 126 SER A CA 1
ATOM 997 C C . SER A 1 126 ? 9.715 11.654 16.228 1.00 55.31 126 SER A C 1
ATOM 999 O O . SER A 1 126 ? 8.887 11.834 17.124 1.00 55.31 126 SER A O 1
ATOM 1001 N N . VAL A 1 127 ? 9.599 12.282 15.055 1.00 65.44 127 VAL A N 1
ATOM 1002 C CA . VAL A 1 127 ? 8.516 13.235 14.750 1.00 65.44 127 VAL A CA 1
ATOM 1003 C C . VAL A 1 127 ? 7.839 12.851 13.440 1.00 65.44 127 VAL A C 1
ATOM 1005 O O . VAL A 1 127 ? 8.477 12.753 12.395 1.00 65.44 127 VAL A O 1
ATOM 1008 N N . ALA A 1 128 ? 6.523 12.654 13.500 1.00 69.81 128 ALA A N 1
ATOM 1009 C CA . ALA A 1 128 ? 5.708 12.345 12.334 1.00 69.81 128 ALA A CA 1
ATOM 1010 C C . ALA A 1 128 ? 5.831 13.460 11.276 1.00 69.81 128 ALA A C 1
ATOM 1012 O O . ALA A 1 128 ? 5.578 14.624 11.604 1.00 69.81 128 ALA A O 1
ATOM 1013 N N . PRO A 1 129 ? 6.170 13.146 10.014 1.00 79.31 129 PRO A N 1
ATOM 1014 C CA . PRO A 1 129 ? 6.186 14.142 8.952 1.00 79.31 129 PRO A CA 1
ATOM 1015 C C . PRO A 1 129 ? 4.841 14.868 8.819 1.00 79.31 129 PRO A C 1
ATOM 1017 O O . PRO A 1 129 ? 3.779 14.256 8.953 1.00 79.31 129 PRO A O 1
ATOM 1020 N N . ALA A 1 130 ? 4.878 16.163 8.485 1.00 82.50 130 ALA A N 1
ATOM 1021 C CA . ALA A 1 130 ? 3.687 17.016 8.397 1.00 82.50 130 ALA A CA 1
ATOM 1022 C C . ALA A 1 130 ? 2.580 16.440 7.493 1.00 82.50 130 ALA A C 1
ATOM 1024 O O . ALA A 1 130 ? 1.397 16.586 7.789 1.00 82.50 130 ALA A O 1
ATOM 1025 N N . TRP A 1 131 ? 2.954 15.728 6.427 1.00 83.56 131 TRP A N 1
ATOM 1026 C CA . TRP A 1 131 ? 2.003 15.095 5.514 1.00 83.56 131 TRP A CA 1
ATOM 1027 C C . TRP A 1 131 ? 1.199 13.947 6.157 1.00 83.56 131 TRP A C 1
ATOM 1029 O O . TRP A 1 131 ? 0.053 13.743 5.769 1.00 83.56 131 TRP A O 1
ATOM 1039 N N . ILE A 1 132 ? 1.726 13.251 7.175 1.00 81.38 132 ILE A N 1
ATOM 1040 C CA . ILE A 1 132 ? 0.966 12.244 7.947 1.00 81.38 132 ILE A CA 1
ATOM 1041 C C . ILE A 1 132 ? -0.075 12.927 8.829 1.00 81.38 132 ILE A C 1
ATOM 1043 O O . ILE A 1 132 ? -1.235 12.523 8.851 1.00 81.38 132 ILE A O 1
ATOM 1047 N N . LEU A 1 133 ? 0.345 13.971 9.548 1.00 84.75 133 LEU A N 1
ATOM 1048 C CA . LEU A 1 133 ? -0.529 14.717 10.455 1.00 84.75 133 LEU A CA 1
ATOM 1049 C C . LEU A 1 133 ? -1.665 15.402 9.691 1.00 84.75 133 LEU A C 1
ATOM 1051 O O . LEU A 1 133 ? -2.812 15.361 10.124 1.00 84.75 133 LEU A O 1
ATOM 1055 N N . TYR A 1 134 ? -1.352 15.967 8.524 1.00 86.06 134 TYR A N 1
ATOM 1056 C CA . TYR A 1 134 ? -2.345 16.556 7.634 1.00 86.06 134 TYR A CA 1
ATOM 1057 C C . TYR A 1 134 ? -3.372 15.522 7.151 1.00 86.06 134 TYR A C 1
ATOM 1059 O O . TYR A 1 134 ? -4.571 15.784 7.205 1.00 86.06 134 TYR A O 1
ATOM 1067 N N . GLY A 1 135 ? -2.918 14.330 6.747 1.00 85.44 135 GLY A N 1
ATOM 1068 C CA . GLY A 1 135 ? -3.808 13.244 6.327 1.00 85.44 135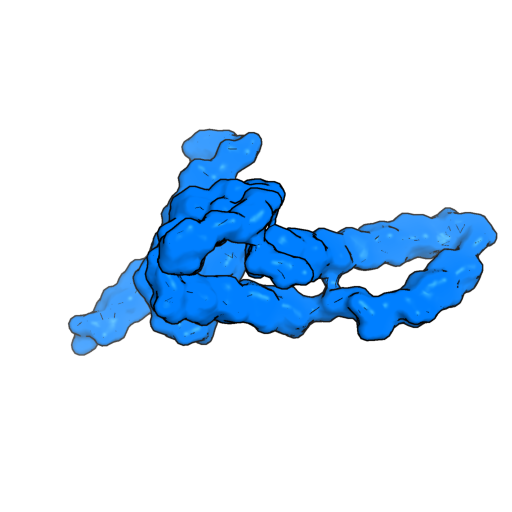 GLY A CA 1
ATOM 1069 C C . GLY A 1 135 ? -4.762 12.777 7.434 1.00 85.44 135 GLY A C 1
ATOM 1070 O O . GLY A 1 135 ? -5.955 12.615 7.181 1.00 85.44 135 GLY A O 1
ATOM 1071 N N . LEU A 1 136 ? -4.266 12.631 8.670 1.00 85.69 136 LEU A N 1
ATOM 1072 C CA . LEU A 1 136 ? -5.094 12.303 9.841 1.00 85.69 136 LEU A CA 1
ATOM 1073 C C . LEU A 1 136 ? -6.156 13.372 10.116 1.00 85.69 136 LEU A C 1
ATOM 1075 O O . LEU A 1 136 ? -7.329 13.040 10.263 1.00 85.69 136 LEU A O 1
ATOM 1079 N N . ALA A 1 137 ? -5.764 14.647 10.131 1.00 86.81 137 ALA A N 1
ATOM 1080 C CA . ALA A 1 137 ? -6.686 15.748 10.397 1.00 86.81 137 ALA A CA 1
ATOM 1081 C C . ALA A 1 137 ? -7.798 15.845 9.336 1.00 86.81 137 ALA A C 1
ATOM 1083 O O . ALA A 1 137 ? -8.960 16.072 9.669 1.00 86.81 137 ALA A O 1
ATOM 1084 N N . GLN A 1 138 ? -7.466 15.633 8.056 1.00 88.44 138 GLN A N 1
ATOM 1085 C CA . GLN A 1 138 ? -8.461 15.594 6.979 1.00 88.44 138 GLN A CA 1
ATOM 1086 C C . GLN A 1 138 ? -9.449 14.434 7.134 1.00 88.44 138 GLN A C 1
ATOM 1088 O O . GLN A 1 138 ? -10.641 14.614 6.884 1.00 88.44 138 GLN A O 1
ATOM 1093 N N . LEU A 1 139 ? -8.966 13.258 7.545 1.00 88.31 139 LEU A N 1
ATOM 1094 C CA . LEU A 1 139 ? -9.817 12.100 7.802 1.00 88.31 139 LEU A CA 1
ATOM 1095 C C . LEU A 1 139 ? -10.775 12.358 8.973 1.00 88.31 139 LEU A C 1
ATOM 1097 O O . LEU A 1 139 ? -11.961 12.070 8.875 1.00 88.31 139 LEU A O 1
ATOM 1101 N N . GLU A 1 140 ? -10.290 12.933 10.071 1.00 88.31 140 GLU A N 1
ATOM 1102 C CA . GLU A 1 140 ? -11.127 13.243 11.237 1.00 88.31 140 GLU A CA 1
ATOM 1103 C C . GLU A 1 140 ? -12.200 14.292 10.911 1.00 88.31 140 GLU A C 1
ATOM 1105 O O . GLU A 1 140 ? -13.356 14.149 11.321 1.00 88.31 140 GLU A O 1
ATOM 1110 N N . ALA A 1 141 ? -11.851 15.307 10.117 1.00 85.00 141 ALA A N 1
ATOM 1111 C CA . ALA A 1 141 ? -12.796 16.315 9.654 1.00 85.00 141 ALA A CA 1
ATOM 1112 C C . ALA A 1 141 ? -13.891 15.719 8.750 1.00 85.00 141 ALA A C 1
ATOM 1114 O O . ALA A 1 141 ? -15.067 16.033 8.931 1.00 85.00 141 ALA A O 1
ATOM 1115 N N . SER A 1 142 ? -13.534 14.844 7.803 1.00 79.88 142 SER A N 1
ATOM 1116 C CA . SER A 1 142 ? -14.504 14.224 6.887 1.00 79.88 142 SER A CA 1
ATOM 1117 C C . SER A 1 142 ? -15.432 13.237 7.594 1.00 79.88 142 SER A C 1
ATOM 1119 O O . SER A 1 142 ? -16.630 13.212 7.323 1.00 79.88 142 SER A O 1
ATOM 1121 N N . VAL A 1 143 ? -14.911 12.474 8.556 1.00 79.75 143 VAL A N 1
ATOM 1122 C CA . VAL A 1 143 ? -15.707 11.579 9.401 1.00 79.75 143 VAL A CA 1
ATOM 1123 C C . VAL A 1 143 ? -16.696 12.383 10.250 1.00 79.75 143 VAL A C 1
ATOM 1125 O O . VAL A 1 143 ? -17.868 12.028 10.302 1.00 79.75 143 VAL A O 1
ATOM 1128 N N . SER A 1 144 ? -16.267 13.500 10.844 1.00 74.62 144 SER A N 1
ATOM 1129 C CA . SER A 1 144 ? -17.131 14.359 11.673 1.00 74.62 144 SER A CA 1
ATOM 1130 C C . SER A 1 144 ? -18.262 15.030 10.882 1.00 74.62 144 SER A C 1
ATOM 1132 O O . SER A 1 144 ? -19.341 15.248 11.424 1.00 74.62 144 SER A O 1
ATOM 1134 N N . MET A 1 145 ? -18.044 15.335 9.598 1.00 69.56 145 MET A N 1
ATOM 1135 C CA . MET A 1 145 ? -19.083 15.876 8.712 1.00 69.56 145 MET A CA 1
ATOM 1136 C C . MET A 1 145 ? -20.138 14.841 8.304 1.00 69.56 145 MET A C 1
ATOM 1138 O O . MET A 1 145 ? -21.262 15.228 8.021 1.00 69.56 145 MET A O 1
ATOM 1142 N N . ASN A 1 146 ? -19.808 13.547 8.298 1.00 62.47 146 ASN A N 1
ATOM 1143 C CA . ASN A 1 146 ? -20.749 12.480 7.934 1.00 62.47 146 ASN A CA 1
ATOM 1144 C C . ASN 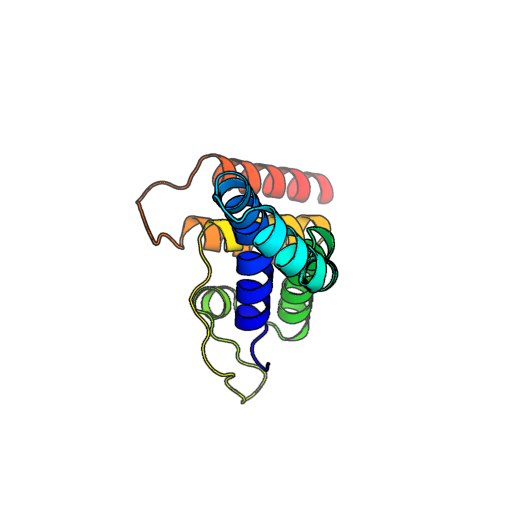A 1 146 ? -21.696 12.065 9.081 1.00 62.47 146 ASN A C 1
ATOM 1146 O O . ASN A 1 146 ? -22.605 11.271 8.851 1.00 62.47 146 ASN A O 1
ATOM 1150 N N . TYR A 1 147 ? -21.479 12.562 10.305 1.00 57.19 147 TYR A N 1
ATOM 1151 C CA . TYR A 1 147 ? -22.304 12.267 11.488 1.00 57.19 147 TYR A CA 1
ATOM 1152 C C . TYR A 1 147 ? -23.210 13.435 11.930 1.00 57.19 147 TYR A C 1
ATOM 1154 O O . TYR A 1 147 ? -23.853 13.323 12.974 1.00 57.19 147 TYR A O 1
ATOM 1162 N N . ASN A 1 148 ? -23.273 14.523 11.153 1.00 45.75 148 ASN A N 1
ATOM 1163 C CA . ASN A 1 148 ? -24.193 15.656 11.334 1.00 45.75 148 ASN A CA 1
ATOM 1164 C C . ASN A 1 148 ? -25.208 15.708 10.189 1.00 45.75 148 ASN A C 1
ATOM 1166 O O . ASN A 1 148 ? -26.347 16.151 10.449 1.00 45.75 148 ASN A O 1
#

Radius of gyration: 18.04 Å; chains: 1; bounding box: 52×38×44 Å

Foldseek 3Di:
DFFLLQVLVVLVCQAVVLVVQLVVLCPDPPSVVVVVVSVVCVVVRHYPVNNLVSLLVVLVCCVVQVFQLVCVQQQWDDRPPDTDDRDHGDALVRLQSSLVSCVVVPNLVSSLNSLVCSQVRPPDDDGRPPVSVVSNVVSVVVVVVVVD

Sequence (148 aa):
VGNPINAFHLIKRFSTLWRDIWQVASNFRHYEDLRKAAESIAAYIPQDEDYKGALASVIRLQNIYLLQTKDLTRGLVKTGLALHAPSAPLSQRSCFDLAQAAVQVGESNIAKEWYEAARNNSIEPSVAPAWILYGLAQLEASVSMNYN

InterPro domains:
  IPR011990 Tetratricopeptide-like helical domain superfamily [G3DSA:1.25.40.10] (48-146)
  IPR013547 Prolyl 4-hydroxylase, N-terminal [PF08336] (1-78)

pLDDT: mean 82.83, std 10.9, range [45.75, 96.31]

Secondary structure (DSSP, 8-state):
---HHHHHHHHHHHHHHHHHHHHHHTTSTTHHHHHHHHHHHHTTS--HHHHHHHHHHHHHHHHHHT--HHHHTTT--EETTEEPPP-PPPPHHHHHHHHHHHHHTT-HHHHHHHHHHHHH--SS-SS--HHHHHHHHHHHHHHHHTT-

Organism: Capitella teleta (NCBI:txid283909)